Protein AF-A0A352W9K6-F1 (afdb_monomer_lite)

Structure (mmCIF, N/CA/C/O backbone):
data_AF-A0A352W9K6-F1
#
_entry.id   AF-A0A352W9K6-F1
#
loop_
_atom_site.group_PDB
_atom_site.id
_atom_site.type_symbol
_atom_site.label_atom_id
_atom_site.label_alt_id
_atom_site.label_comp_id
_atom_site.label_asym_id
_atom_site.label_entity_id
_atom_site.label_seq_id
_atom_site.pdbx_PDB_ins_code
_atom_site.Cartn_x
_atom_site.Cart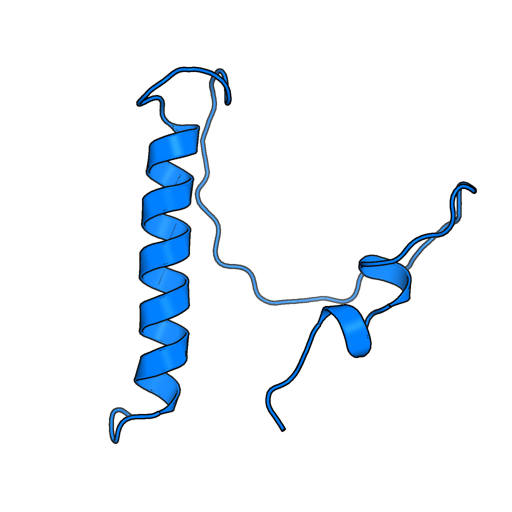n_y
_atom_site.Cartn_z
_atom_site.occupancy
_atom_site.B_iso_or_equiv
_atom_site.auth_seq_id
_atom_site.auth_comp_id
_atom_site.auth_asym_id
_atom_site.auth_atom_id
_atom_site.pdbx_PDB_model_num
ATOM 1 N N . MET A 1 1 ? 11.352 -13.153 15.407 1.00 64.50 1 MET A N 1
ATOM 2 C CA . MET A 1 1 ? 11.548 -11.820 14.788 1.00 64.50 1 MET A CA 1
ATOM 3 C C . MET A 1 1 ? 10.299 -11.515 13.965 1.00 64.50 1 MET A C 1
ATOM 5 O O . MET A 1 1 ? 9.789 -12.461 13.375 1.00 64.50 1 MET A O 1
ATOM 9 N N . PRO A 1 2 ? 9.733 -10.294 13.976 1.00 79.56 2 PRO A N 1
ATOM 10 C CA . PRO A 1 2 ? 8.584 -9.982 13.124 1.00 79.56 2 PRO A CA 1
ATOM 11 C C . PRO A 1 2 ? 8.971 -10.149 11.650 1.00 79.56 2 PRO A C 1
ATOM 13 O O . PRO A 1 2 ? 10.068 -9.752 11.263 1.00 79.56 2 PRO A O 1
ATOM 16 N N . PHE A 1 3 ? 8.083 -10.747 10.857 1.00 83.81 3 PHE A N 1
ATOM 17 C CA . PHE A 1 3 ? 8.286 -10.922 9.420 1.00 83.81 3 PHE A CA 1
ATOM 18 C C . PHE A 1 3 ? 8.381 -9.545 8.739 1.00 83.81 3 PHE A C 1
ATOM 20 O O . PHE A 1 3 ? 7.477 -8.720 8.892 1.00 83.81 3 PHE A O 1
ATOM 27 N N . ASP A 1 4 ? 9.475 -9.276 8.021 1.00 87.94 4 ASP A N 1
ATOM 28 C CA . ASP A 1 4 ? 9.709 -8.007 7.318 1.00 87.94 4 ASP A CA 1
ATOM 29 C C . ASP A 1 4 ? 9.703 -8.249 5.809 1.00 87.94 4 ASP A C 1
ATOM 31 O O . ASP A 1 4 ? 10.698 -8.671 5.224 1.00 87.94 4 ASP A O 1
ATOM 35 N N . PHE A 1 5 ? 8.576 -7.934 5.170 1.00 88.56 5 PHE A N 1
ATOM 36 C CA . PHE A 1 5 ? 8.369 -8.134 3.736 1.00 88.56 5 PHE A CA 1
ATOM 37 C C . PHE A 1 5 ? 9.480 -7.529 2.868 1.00 88.56 5 PHE A C 1
ATOM 39 O O . PHE A 1 5 ? 9.843 -8.125 1.859 1.00 88.56 5 PHE A O 1
ATOM 46 N N . ARG A 1 6 ? 10.080 -6.398 3.270 1.00 88.38 6 ARG A N 1
ATOM 47 C CA . ARG A 1 6 ? 11.160 -5.764 2.494 1.00 88.38 6 ARG A CA 1
ATOM 48 C C . ARG A 1 6 ? 12.454 -6.573 2.528 1.00 88.38 6 ARG A C 1
ATOM 50 O O . ARG A 1 6 ? 13.242 -6.498 1.591 1.00 88.38 6 ARG A O 1
ATOM 57 N N . LYS A 1 7 ? 12.691 -7.314 3.615 1.00 89.00 7 LYS A N 1
ATOM 58 C CA . LYS A 1 7 ? 13.873 -8.172 3.779 1.00 89.00 7 LYS A CA 1
ATOM 59 C C . LYS A 1 7 ? 13.675 -9.541 3.147 1.00 89.00 7 LYS A C 1
ATOM 61 O O . LYS A 1 7 ? 14.620 -10.043 2.548 1.00 89.00 7 LYS A O 1
ATOM 66 N N . GLU A 1 8 ? 12.479 -10.103 3.284 1.00 88.38 8 GLU A N 1
ATOM 67 C CA . GLU A 1 8 ? 12.162 -11.451 2.800 1.00 88.38 8 GLU 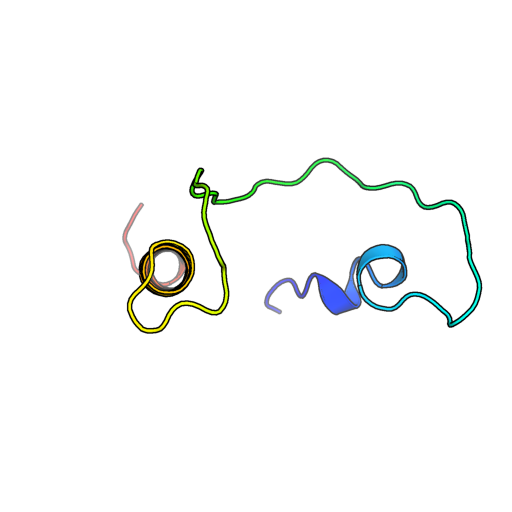A CA 1
ATOM 68 C C . GLU A 1 8 ? 11.867 -11.471 1.292 1.00 88.38 8 GLU A C 1
ATOM 70 O O . GLU A 1 8 ? 12.218 -12.426 0.610 1.00 88.38 8 GLU A O 1
ATOM 75 N N . TYR A 1 9 ? 11.304 -10.391 0.737 1.00 89.00 9 TYR A N 1
ATOM 76 C CA . TYR A 1 9 ? 10.962 -10.280 -0.687 1.00 89.00 9 TYR A CA 1
ATOM 77 C C . TYR A 1 9 ? 11.695 -9.116 -1.363 1.00 89.00 9 TYR A C 1
ATOM 79 O O . TYR A 1 9 ? 11.080 -8.266 -2.008 1.00 89.00 9 TYR A O 1
ATOM 87 N N . LYS A 1 10 ? 13.020 -9.042 -1.199 1.00 86.94 10 LYS A N 1
ATOM 88 C CA . LYS A 1 10 ? 13.838 -7.915 -1.695 1.00 86.94 10 LYS A CA 1
ATOM 89 C C . LYS A 1 10 ? 13.606 -7.591 -3.166 1.00 86.94 10 LYS A C 1
ATOM 91 O O . LYS A 1 10 ? 13.531 -6.420 -3.501 1.00 86.94 10 LYS A O 1
ATOM 96 N N . GLU A 1 11 ? 13.444 -8.597 -4.015 1.00 85.94 11 GLU A N 1
ATOM 97 C CA . GLU A 1 11 ? 13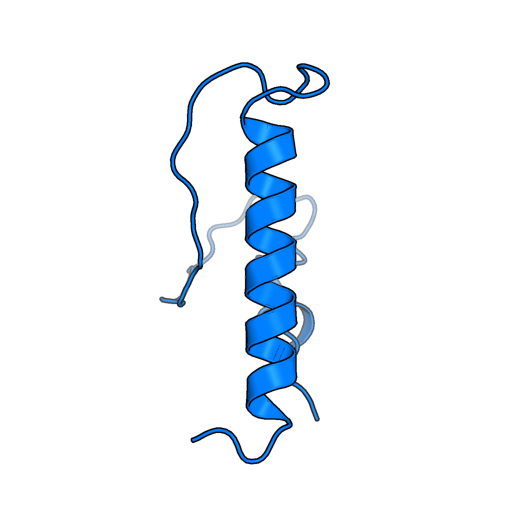.211 -8.413 -5.454 1.00 85.94 11 GLU A CA 1
ATOM 98 C C . GLU A 1 11 ? 11.931 -7.604 -5.735 1.00 85.94 11 GLU A C 1
ATOM 100 O O . GLU A 1 11 ? 11.911 -6.769 -6.632 1.00 85.94 11 GLU A O 1
ATOM 105 N N . ASN A 1 12 ? 10.901 -7.746 -4.891 1.00 86.75 12 ASN A N 1
ATOM 106 C CA . ASN A 1 12 ? 9.620 -7.046 -5.037 1.00 86.75 12 ASN A CA 1
ATOM 107 C C . ASN A 1 12 ? 9.597 -5.645 -4.398 1.00 86.75 12 ASN A C 1
ATOM 109 O O . ASN A 1 12 ? 8.725 -4.839 -4.718 1.00 86.75 12 ASN A O 1
ATOM 113 N N . TYR A 1 13 ? 10.517 -5.346 -3.473 1.00 89.69 13 TYR A N 1
ATOM 114 C CA . TYR A 1 13 ? 10.505 -4.103 -2.680 1.00 89.69 13 TYR A CA 1
ATOM 115 C C . TYR A 1 13 ? 11.766 -3.240 -2.831 1.00 89.69 13 TYR A C 1
ATOM 117 O O . TYR A 1 13 ? 11.772 -2.086 -2.402 1.00 89.69 13 TYR A O 1
ATOM 125 N N . MET A 1 14 ? 12.836 -3.784 -3.405 1.00 88.81 14 MET A N 1
ATOM 126 C CA . MET A 1 14 ? 14.125 -3.129 -3.632 1.00 88.81 14 MET A CA 1
ATOM 127 C C . MET A 1 14 ? 14.652 -3.442 -5.047 1.00 88.81 14 MET A C 1
ATOM 129 O O . MET A 1 14 ? 15.737 -4.020 -5.177 1.00 88.81 14 MET A O 1
ATOM 133 N N . PRO A 1 15 ? 13.906 -3.080 -6.110 1.00 88.31 15 PRO A N 1
ATOM 134 C CA . PRO A 1 15 ? 14.340 -3.320 -7.482 1.00 88.31 15 PRO A CA 1
ATOM 135 C C . PRO A 1 15 ? 15.567 -2.470 -7.830 1.00 88.31 15 PRO A C 1
ATOM 137 O O . PRO A 1 15 ? 15.811 -1.406 -7.248 1.00 88.31 15 PRO A O 1
ATOM 140 N N . LYS A 1 16 ? 16.342 -2.921 -8.817 1.00 88.81 16 LYS A N 1
ATOM 141 C CA . LYS A 1 16 ? 17.444 -2.126 -9.378 1.00 88.81 16 LYS A CA 1
ATOM 142 C C . LYS A 1 16 ? 16.889 -1.041 -10.304 1.00 88.81 16 LYS A C 1
ATOM 144 O O . LYS A 1 16 ? 15.776 -1.138 -10.805 1.00 88.81 16 LYS A O 1
ATOM 149 N N . SER A 1 17 ? 17.705 -0.042 -10.639 1.00 90.81 17 SER A N 1
ATOM 150 C CA . SER A 1 17 ? 17.362 0.994 -11.635 1.00 90.81 17 SER A CA 1
ATOM 151 C C 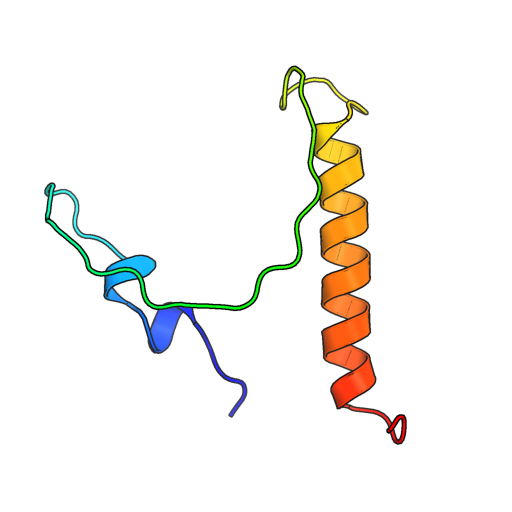. SER A 1 17 ? 17.352 0.478 -13.086 1.00 90.81 17 SER A C 1
ATOM 153 O O . SER A 1 17 ? 17.625 1.233 -14.018 1.00 90.81 17 SER A O 1
ATOM 155 N N . LYS A 1 18 ? 17.108 -0.819 -13.287 1.00 93.00 18 LYS A N 1
ATOM 156 C CA . LYS A 1 18 ? 17.036 -1.484 -14.587 1.00 93.00 18 LYS A CA 1
ATOM 157 C C . LYS A 1 18 ? 15.716 -2.251 -14.658 1.00 93.00 18 LYS A C 1
ATOM 159 O O . LYS A 1 18 ? 15.413 -2.959 -13.703 1.00 93.00 18 LYS A O 1
ATOM 164 N N . PRO A 1 19 ? 14.954 -2.133 -15.756 1.00 92.50 19 PRO A N 1
ATOM 165 C CA . PRO A 1 19 ? 13.758 -2.943 -15.949 1.00 92.50 19 PRO A CA 1
ATOM 166 C C . PRO A 1 19 ? 14.095 -4.437 -15.938 1.00 92.50 19 PRO A C 1
ATOM 168 O O . PRO A 1 19 ? 15.027 -4.866 -16.619 1.00 92.50 19 PRO A O 1
ATOM 171 N N . GLU A 1 20 ? 13.324 -5.219 -15.189 1.00 91.44 20 GLU A N 1
ATOM 172 C CA . GLU A 1 20 ? 13.445 -6.674 -15.098 1.00 91.44 20 GLU A CA 1
ATOM 173 C C . GLU A 1 20 ? 12.059 -7.310 -14.920 1.00 91.44 20 GLU A C 1
ATOM 175 O O . GLU A 1 20 ? 11.118 -6.657 -14.465 1.00 91.44 20 GLU A O 1
ATOM 180 N N . ILE A 1 21 ? 11.918 -8.570 -15.339 1.00 92.31 21 ILE A N 1
ATOM 181 C CA . ILE A 1 21 ? 10.698 -9.355 -15.114 1.00 92.31 21 ILE A CA 1
ATOM 182 C C . ILE A 1 21 ? 10.788 -9.941 -13.705 1.00 92.31 21 ILE A C 1
ATOM 184 O O . ILE A 1 21 ? 11.812 -10.523 -13.357 1.00 92.31 21 ILE A O 1
ATOM 188 N N . VAL A 1 22 ? 9.722 -9.794 -12.918 1.00 90.62 22 VAL A N 1
ATOM 189 C CA . VAL A 1 22 ? 9.639 -10.301 -11.542 1.00 90.62 22 VAL A CA 1
ATOM 190 C C . VAL A 1 22 ? 8.376 -11.129 -11.346 1.00 90.62 22 VAL A C 1
ATOM 192 O O . VAL A 1 22 ? 7.318 -10.798 -11.886 1.00 90.62 22 VAL A O 1
ATOM 195 N N . ASP A 1 23 ? 8.483 -12.175 -10.531 1.00 90.56 23 ASP A N 1
ATOM 196 C CA . ASP A 1 23 ? 7.347 -12.990 -10.117 1.00 90.56 23 ASP A CA 1
ATOM 197 C C . ASP A 1 23 ? 6.790 -12.480 -8.786 1.00 90.56 23 ASP A C 1
ATOM 199 O O . ASP A 1 23 ? 7.450 -12.507 -7.743 1.00 90.56 23 ASP A O 1
ATOM 203 N N . VAL A 1 24 ? 5.537 -12.025 -8.807 1.00 90.50 24 VAL A N 1
ATOM 204 C CA . VAL A 1 24 ? 4.858 -11.524 -7.608 1.00 90.50 24 VAL A CA 1
ATOM 205 C C . VAL A 1 24 ? 4.072 -12.669 -6.958 1.00 90.50 24 VAL A C 1
ATOM 207 O O . VAL A 1 24 ? 3.072 -13.119 -7.527 1.00 90.50 24 VAL A O 1
ATOM 210 N N . PRO A 1 25 ? 4.473 -13.156 -5.768 1.00 88.69 25 PRO A N 1
ATOM 211 C CA . PRO A 1 25 ? 3.775 -14.248 -5.106 1.00 88.69 25 PRO A CA 1
ATOM 212 C C . PRO A 1 25 ? 2.403 -13.799 -4.595 1.00 88.69 25 PRO A C 1
ATOM 214 O O . PRO A 1 25 ? 2.166 -12.627 -4.291 1.00 88.69 25 PRO A O 1
ATOM 217 N N . LYS A 1 26 ? 1.488 -14.760 -4.433 1.00 92.88 26 LYS A N 1
ATOM 218 C CA . LYS A 1 26 ? 0.184 -14.502 -3.816 1.00 92.88 26 LYS A CA 1
ATOM 219 C C . LYS A 1 26 ? 0.375 -14.021 -2.375 1.00 92.88 26 LYS A C 1
ATOM 221 O O . LYS A 1 26 ? 1.019 -14.692 -1.573 1.00 92.88 26 LYS A O 1
ATOM 226 N N . ALA A 1 27 ? -0.261 -12.906 -2.034 1.00 90.56 27 ALA A N 1
ATOM 227 C CA . ALA A 1 27 ? -0.268 -12.351 -0.687 1.00 90.56 27 ALA A CA 1
ATOM 228 C C . ALA A 1 27 ? -1.667 -11.858 -0.294 1.00 90.56 27 ALA A C 1
ATOM 230 O O . ALA A 1 27 ? -2.553 -11.690 -1.135 1.00 90.56 27 ALA A O 1
ATOM 231 N N . ASN A 1 28 ? -1.858 -11.646 1.007 1.00 91.81 28 ASN A N 1
ATOM 232 C CA . ASN A 1 28 ? -3.090 -11.098 1.558 1.00 91.81 28 ASN A CA 1
ATOM 233 C C . ASN A 1 28 ? -2.952 -9.583 1.707 1.00 91.81 28 ASN A C 1
ATOM 235 O O . ASN A 1 28 ? -1.987 -9.099 2.298 1.00 91.81 28 ASN A O 1
ATOM 239 N N . TYR A 1 29 ? -3.945 -8.849 1.213 1.00 92.69 29 TYR A N 1
ATOM 240 C CA . TYR A 1 29 ? -3.973 -7.393 1.259 1.00 92.69 29 TYR A CA 1
ATOM 241 C C . TYR A 1 29 ? -5.283 -6.917 1.872 1.00 92.69 29 TYR A C 1
ATOM 243 O O . TYR A 1 29 ? -6.355 -7.430 1.554 1.00 92.69 29 TYR A O 1
ATOM 251 N N . ILE A 1 30 ? -5.191 -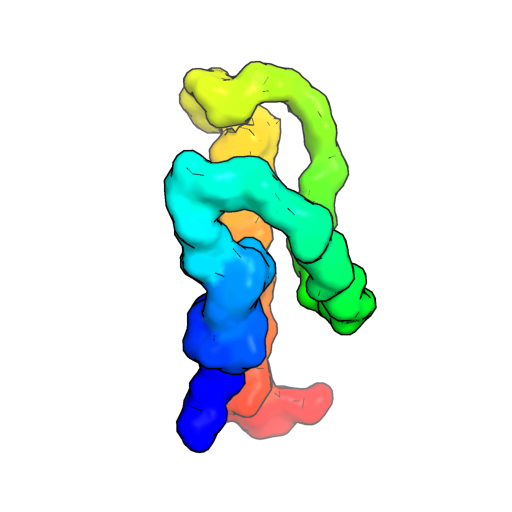5.886 2.705 1.00 94.56 30 ILE A N 1
ATOM 252 C CA . ILE A 1 30 ? -6.330 -5.021 3.002 1.00 94.56 30 ILE A CA 1
ATOM 253 C C . I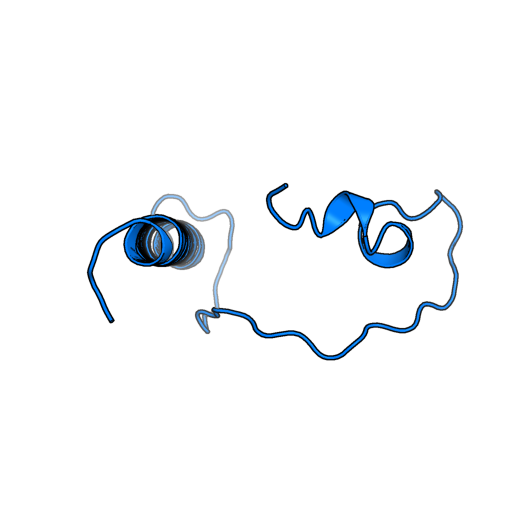LE A 1 30 ? -6.412 -3.961 1.903 1.00 94.56 30 ILE A C 1
ATOM 255 O O . ILE A 1 30 ? -5.393 -3.401 1.501 1.00 94.56 30 ILE A O 1
ATOM 259 N N . ALA A 1 31 ? -7.609 -3.703 1.385 1.00 95.50 31 ALA A N 1
ATOM 260 C CA . ALA A 1 31 ? -7.792 -2.795 0.261 1.00 95.50 31 ALA A CA 1
ATOM 261 C C . ALA A 1 31 ? -9.071 -1.974 0.414 1.00 95.50 31 ALA A C 1
ATOM 263 O O . ALA A 1 31 ? -10.102 -2.479 0.856 1.00 95.50 31 ALA A O 1
ATOM 264 N N . VAL A 1 32 ? -9.005 -0.716 -0.017 1.00 96.06 32 VAL A N 1
ATOM 265 C CA . VAL A 1 32 ? -10.160 0.170 -0.166 1.00 96.06 32 VAL A CA 1
ATOM 266 C C . VAL A 1 32 ? -10.261 0.531 -1.640 1.00 96.06 32 VAL A C 1
ATOM 268 O O . VAL A 1 32 ? -9.302 1.026 -2.230 1.00 96.06 32 VAL A O 1
ATOM 271 N N . ARG A 1 33 ? -11.414 0.261 -2.254 1.00 95.81 33 ARG A N 1
ATOM 272 C CA . ARG A 1 33 ? -11.677 0.656 -3.643 1.00 95.81 33 ARG A CA 1
ATOM 273 C C . ARG A 1 33 ? -12.146 2.104 -3.672 1.00 95.81 33 ARG A C 1
ATOM 275 O O . ARG A 1 33 ? -12.994 2.496 -2.875 1.00 95.81 33 ARG A O 1
ATOM 282 N N . GLY A 1 34 ? -11.630 2.878 -4.615 1.00 93.62 34 GLY A N 1
ATOM 283 C CA . GLY A 1 34 ? -11.979 4.283 -4.765 1.00 93.62 34 GLY A CA 1
ATOM 284 C C . GLY A 1 34 ? -11.592 4.822 -6.134 1.00 93.62 34 GLY A C 1
ATOM 285 O O . GLY A 1 34 ? -10.959 4.134 -6.933 1.00 93.62 34 GLY A O 1
ATOM 286 N N . LYS A 1 35 ? -12.001 6.060 -6.396 1.00 95.38 35 LYS A N 1
ATOM 287 C CA . LYS A 1 35 ? -11.675 6.829 -7.600 1.00 95.38 35 LYS A CA 1
ATOM 288 C C . LYS A 1 35 ? -11.560 8.306 -7.228 1.00 95.38 35 LYS A C 1
ATOM 290 O O . LYS A 1 35 ? -12.190 8.726 -6.259 1.00 95.38 35 LYS A O 1
ATOM 295 N N . GLY A 1 36 ? -10.816 9.082 -8.008 1.00 93.62 36 GLY A N 1
ATOM 296 C CA . GLY A 1 36 ? -10.659 10.525 -7.806 1.00 93.62 36 GLY A CA 1
ATOM 297 C C . GLY A 1 36 ? -9.201 10.967 -7.840 1.00 93.62 36 GLY A C 1
ATOM 298 O O . GLY A 1 36 ? -8.311 10.170 -8.140 1.00 93.62 36 GLY A O 1
ATOM 299 N N . ASN A 1 37 ? -8.968 12.244 -7.540 1.00 95.81 37 ASN A N 1
ATOM 300 C CA . ASN A 1 37 ? -7.629 12.814 -7.474 1.00 95.81 37 ASN A CA 1
ATOM 301 C C . ASN A 1 37 ? -6.970 12.450 -6.126 1.00 95.81 37 ASN A C 1
ATOM 303 O O . ASN A 1 37 ? -7.484 12.852 -5.082 1.00 95.81 37 ASN A O 1
ATOM 307 N N . PRO A 1 38 ? -5.841 11.718 -6.105 1.00 95.81 38 PRO A N 1
ATOM 308 C CA . PRO A 1 38 ? -5.163 11.376 -4.855 1.00 95.81 38 PRO A CA 1
ATOM 309 C C . PRO A 1 38 ? -4.552 12.588 -4.135 1.00 95.81 38 PRO A C 1
ATOM 311 O O . PRO A 1 38 ? -4.276 12.492 -2.943 1.00 95.81 38 PRO A O 1
ATOM 314 N N . ASN A 1 39 ? -4.364 13.709 -4.839 1.00 96.19 39 ASN A N 1
ATOM 315 C CA . ASN A 1 39 ? -3.773 14.939 -4.304 1.00 96.19 39 ASN A CA 1
ATOM 316 C C . ASN A 1 39 ? -4.819 15.930 -3.763 1.00 96.19 39 ASN A C 1
ATOM 318 O O . ASN A 1 39 ? -4.469 17.044 -3.388 1.00 96.19 39 ASN A O 1
ATOM 322 N N . GLU A 1 40 ? -6.102 15.565 -3.768 1.00 97.31 40 GLU A N 1
ATOM 323 C CA . GLU A 1 40 ? -7.159 16.392 -3.192 1.00 97.31 40 GLU A CA 1
ATOM 324 C C . GLU A 1 40 ? -7.092 16.339 -1.661 1.00 97.31 40 GLU A C 1
ATOM 326 O O . GLU A 1 40 ? -7.239 15.273 -1.054 1.00 97.31 40 GLU A O 1
ATOM 331 N N . GLU A 1 41 ? -6.876 17.494 -1.034 1.00 95.19 41 GLU A N 1
ATOM 332 C CA . GLU A 1 41 ? -6.821 17.613 0.421 1.00 95.19 41 GLU A CA 1
ATOM 333 C C . GLU A 1 41 ? -8.164 17.219 1.050 1.00 95.19 41 GLU A C 1
ATOM 335 O O . GLU A 1 41 ? -9.230 17.678 0.643 1.00 95.19 41 GLU A O 1
ATOM 340 N N . GLY A 1 42 ? -8.137 16.304 2.023 1.00 94.44 42 GLY A N 1
ATOM 341 C CA . GLY A 1 42 ? -9.360 15.747 2.612 1.00 94.44 42 GLY A CA 1
ATOM 342 C C . GLY A 1 42 ? -10.176 14.866 1.650 1.00 94.44 42 GLY A C 1
ATOM 343 O O . GLY A 1 42 ? -11.291 14.439 1.992 1.00 94.44 42 GLY A O 1
ATOM 344 N N . GLY A 1 43 ? -9.627 14.568 0.470 1.00 95.88 43 GLY A N 1
ATOM 345 C CA . GLY A 1 43 ? -10.241 13.753 -0.566 1.00 95.88 43 GLY A CA 1
ATOM 346 C C . GLY A 1 43 ? -10.364 12.273 -0.194 1.00 95.88 43 GLY A C 1
ATOM 347 O O . GLY A 1 43 ? -9.942 11.805 0.871 1.00 95.88 43 GLY A O 1
ATOM 348 N N . ALA A 1 44 ? -10.958 11.500 -1.105 1.00 96.25 44 ALA A N 1
ATOM 349 C CA . ALA A 1 44 ? -11.255 10.084 -0.880 1.00 96.25 44 ALA A CA 1
ATOM 350 C C . ALA A 1 44 ? -9.995 9.236 -0.615 1.00 96.25 44 ALA A C 1
ATOM 352 O O . ALA A 1 44 ? -10.032 8.334 0.221 1.00 96.25 44 ALA A O 1
ATOM 353 N N . TYR A 1 45 ? -8.876 9.542 -1.281 1.00 96.62 45 TYR A N 1
ATOM 354 C CA . TYR A 1 45 ? -7.616 8.813 -1.112 1.00 96.62 45 TYR A CA 1
ATOM 355 C C . TYR A 1 45 ? -7.010 9.010 0.285 1.00 96.62 45 TYR A C 1
ATOM 357 O O . TYR A 1 45 ? -6.683 8.033 0.958 1.00 96.62 45 TYR A O 1
ATOM 365 N N . GLN A 1 46 ? -6.931 10.256 0.766 1.00 96.00 46 GLN A N 1
ATOM 366 C CA . GLN A 1 46 ? -6.394 10.558 2.097 1.00 96.00 46 GLN A CA 1
ATOM 367 C C . GLN A 1 46 ? -7.229 9.895 3.204 1.00 96.00 46 GLN A C 1
ATOM 369 O O . GLN A 1 46 ? -6.678 9.310 4.139 1.00 96.00 46 GLN A O 1
ATOM 374 N N . LYS A 1 47 ? -8.561 9.912 3.067 1.00 96.25 47 LYS A N 1
ATOM 375 C CA . LYS A 1 47 ? -9.472 9.206 3.983 1.00 96.25 47 LYS A CA 1
ATOM 376 C C . LYS A 1 47 ? -9.258 7.691 3.947 1.00 96.25 47 LYS A C 1
ATOM 378 O O . LYS A 1 47 ? -9.184 7.062 5.002 1.00 96.25 47 LYS A O 1
ATOM 383 N N . ALA A 1 48 ? -9.110 7.110 2.754 1.00 96.88 48 ALA A N 1
ATOM 384 C CA . ALA A 1 48 ? -8.843 5.683 2.591 1.00 96.88 48 ALA A CA 1
ATOM 385 C C . ALA A 1 48 ? -7.525 5.263 3.260 1.00 96.88 48 ALA A C 1
ATOM 387 O O . ALA A 1 48 ? -7.497 4.236 3.938 1.00 96.88 48 ALA A O 1
ATOM 388 N N . LEU A 1 49 ? -6.463 6.070 3.144 1.00 95.88 49 LEU A N 1
ATOM 389 C CA . LEU A 1 49 ? -5.204 5.826 3.854 1.00 95.88 49 LEU A CA 1
ATOM 390 C C . LEU A 1 49 ? -5.407 5.812 5.371 1.00 95.88 49 LEU A C 1
ATOM 392 O O . LEU A 1 49 ? -4.947 4.881 6.028 1.00 95.88 49 LEU A O 1
ATOM 396 N N . GLY A 1 50 ? -6.134 6.788 5.924 1.00 96.06 50 GLY A N 1
ATOM 397 C CA . GLY A 1 50 ? -6.433 6.835 7.359 1.00 96.06 50 GLY A CA 1
ATOM 398 C C . GLY A 1 50 ? -7.103 5.552 7.863 1.00 96.06 50 GLY A C 1
ATOM 399 O O . GLY A 1 50 ? -6.671 4.975 8.861 1.00 96.06 50 GLY A O 1
ATOM 400 N N . VAL A 1 51 ? -8.099 5.051 7.125 1.00 96.25 51 VAL A N 1
ATOM 401 C CA . VAL A 1 51 ? -8.782 3.786 7.444 1.00 96.25 51 VAL A CA 1
ATOM 402 C C . VAL A 1 51 ? -7.831 2.592 7.335 1.00 96.25 51 VAL A C 1
ATOM 404 O O . VAL A 1 51 ? -7.775 1.773 8.251 1.00 96.25 51 VAL A O 1
ATOM 407 N N . LEU A 1 52 ? -7.055 2.493 6.251 1.00 97.12 52 LEU A N 1
ATOM 408 C CA . LEU A 1 52 ? -6.110 1.391 6.043 1.00 97.12 52 LEU A CA 1
ATOM 409 C C . LEU A 1 52 ? -5.062 1.319 7.162 1.00 97.12 52 LEU A C 1
ATOM 411 O O . LEU A 1 52 ? -4.805 0.232 7.680 1.00 97.12 52 LEU A O 1
ATOM 415 N N . TYR A 1 53 ? -4.498 2.458 7.575 1.00 95.69 53 TYR A N 1
ATOM 416 C CA . TYR A 1 53 ? -3.532 2.509 8.674 1.00 95.69 53 TYR A CA 1
ATOM 417 C C . TYR A 1 53 ? -4.161 2.151 10.022 1.00 95.69 53 TYR A C 1
ATOM 419 O O . TYR A 1 53 ? -3.559 1.385 10.777 1.00 95.69 53 TYR A O 1
ATOM 427 N N . ALA A 1 54 ? -5.369 2.645 10.309 1.00 96.06 54 ALA A N 1
ATOM 428 C CA . ALA A 1 54 ? -6.087 2.297 11.532 1.00 96.06 54 ALA A CA 1
ATOM 429 C C . ALA A 1 54 ? -6.341 0.782 11.619 1.00 96.06 54 ALA A C 1
ATOM 431 O O . ALA A 1 54 ? -5.998 0.152 12.619 1.00 96.06 54 ALA A O 1
ATOM 432 N N . VAL A 1 55 ? -6.857 0.174 10.545 1.00 95.25 55 VAL A N 1
ATOM 433 C CA . VAL A 1 55 ? -7.119 -1.273 10.483 1.00 95.25 55 VAL A CA 1
ATOM 434 C C . VAL A 1 55 ? -5.822 -2.078 10.598 1.00 95.25 55 VAL A C 1
ATOM 436 O O . VAL A 1 55 ? -5.753 -3.008 11.402 1.00 95.25 55 VAL A O 1
ATOM 439 N N . ALA A 1 56 ? -4.775 -1.715 9.849 1.00 93.38 56 ALA A N 1
ATOM 440 C CA . ALA A 1 56 ? -3.492 -2.418 9.890 1.00 93.38 56 ALA A CA 1
ATOM 441 C C . ALA A 1 56 ? -2.870 -2.410 11.294 1.00 93.38 56 ALA A C 1
ATOM 443 O O . ALA A 1 56 ? -2.349 -3.430 11.753 1.00 93.38 56 ALA A O 1
ATOM 444 N N . TYR A 1 57 ? -2.924 -1.269 11.985 1.00 91.31 57 TYR A N 1
ATOM 445 C CA . TYR A 1 57 ? -2.353 -1.146 13.321 1.00 91.31 57 TYR A CA 1
ATOM 446 C C . TYR A 1 57 ? -3.156 -1.931 14.358 1.00 91.31 57 TYR A C 1
ATOM 448 O O . TYR A 1 57 ? -2.561 -2.628 15.182 1.00 91.31 57 TYR A O 1
ATOM 456 N N . THR A 1 58 ? -4.487 -1.892 14.272 1.00 92.25 58 THR A N 1
ATOM 457 C CA . THR A 1 58 ? -5.358 -2.703 15.130 1.00 92.25 58 THR A CA 1
ATOM 458 C C . THR A 1 58 ? -5.081 -4.195 14.944 1.00 92.25 58 THR A C 1
ATOM 460 O O . THR A 1 58 ? -4.858 -4.878 15.938 1.00 92.25 58 THR A O 1
ATOM 463 N N . LEU A 1 59 ? -4.983 -4.694 13.705 1.00 89.69 59 LEU A N 1
ATOM 464 C CA . LEU A 1 59 ? -4.652 -6.104 13.430 1.00 89.69 59 LEU A CA 1
ATOM 465 C C . LEU A 1 59 ? -3.267 -6.504 13.968 1.00 89.69 59 LEU A C 1
ATOM 467 O O . LEU A 1 59 ? -3.089 -7.577 14.542 1.00 89.69 59 LEU A O 1
ATOM 471 N N . LYS A 1 60 ? -2.267 -5.629 13.814 1.00 86.81 60 LYS A N 1
ATOM 472 C CA . LYS A 1 60 ? -0.914 -5.865 14.343 1.00 86.81 60 LYS A CA 1
ATOM 473 C C . LYS A 1 60 ? -0.890 -5.951 15.873 1.00 86.81 60 LYS A C 1
ATOM 475 O O . LYS A 1 60 ? -0.021 -6.621 16.431 1.00 86.81 60 LYS A O 1
ATOM 480 N N . MET A 1 61 ? -1.768 -5.216 16.550 1.00 87.88 61 MET A N 1
ATOM 481 C CA . MET A 1 61 ? -1.841 -5.211 18.011 1.00 87.88 61 MET A CA 1
ATOM 482 C C . MET A 1 61 ? -2.753 -6.307 18.552 1.00 87.88 61 MET A C 1
ATOM 484 O O . MET A 1 61 ? -2.444 -6.856 19.606 1.00 87.88 61 MET A O 1
ATOM 488 N N . SER A 1 62 ? -3.811 -6.687 17.832 1.00 86.38 62 SER A N 1
ATOM 489 C CA . SER A 1 62 ? -4.667 -7.808 18.228 1.00 86.38 62 SER A CA 1
ATOM 490 C C . SER A 1 62 ? -3.888 -9.120 18.260 1.00 86.38 62 SER A C 1
ATOM 492 O O . SER A 1 62 ? -4.084 -9.916 19.165 1.00 86.38 62 SER A O 1
ATOM 494 N N . SER A 1 63 ? -2.909 -9.312 17.366 1.00 78.12 63 SER A N 1
ATOM 495 C CA . SER A 1 63 ? -2.016 -10.481 17.410 1.00 78.12 63 SER A CA 1
ATOM 496 C C . SER A 1 63 ? -1.074 -10.512 18.625 1.00 78.12 63 SER A C 1
ATOM 498 O O . SER A 1 63 ? -0.255 -11.422 18.738 1.00 78.12 63 SER A O 1
ATOM 500 N N . LYS A 1 64 ? -1.090 -9.475 19.471 1.00 79.12 64 LYS A N 1
ATOM 501 C CA . LYS A 1 64 ? -0.273 -9.356 20.686 1.00 79.12 64 LYS A CA 1
ATOM 502 C C . LYS A 1 64 ? -1.103 -9.369 21.971 1.00 79.12 64 LYS A C 1
ATOM 504 O O . LYS A 1 64 ? -0.515 -9.233 23.041 1.00 79.12 64 LYS A O 1
ATOM 509 N N . SER A 1 65 ? -2.425 -9.472 21.879 1.00 75.94 65 SER A N 1
ATOM 510 C CA . SER A 1 65 ? -3.305 -9.619 23.038 1.00 75.94 65 SER A CA 1
ATOM 511 C C . SER A 1 65 ? -3.814 -11.058 23.150 1.00 75.94 65 SER A C 1
ATOM 513 O O . SER A 1 65 ? -3.587 -11.877 22.262 1.00 75.94 65 SER A O 1
ATOM 515 N N . ASP A 1 66 ? -4.540 -11.362 24.227 1.00 74.94 66 ASP A N 1
ATOM 516 C CA . ASP A 1 66 ? -5.195 -12.665 24.439 1.00 74.94 66 ASP A CA 1
ATOM 517 C C . ASP A 1 66 ? -6.435 -12.879 23.544 1.00 74.94 66 ASP A C 1
ATOM 519 O O . ASP A 1 66 ? -7.198 -13.829 23.728 1.00 74.94 66 ASP A O 1
ATOM 523 N N . TYR A 1 67 ? -6.669 -11.971 22.593 1.00 65.31 67 TYR A N 1
ATOM 524 C CA . TYR A 1 67 ? -7.794 -12.017 21.671 1.00 65.31 67 TYR A CA 1
ATOM 525 C C . TYR A 1 67 ? -7.550 -13.130 20.638 1.00 65.31 67 TYR A C 1
ATOM 527 O O . TYR A 1 67 ? -6.642 -13.020 19.813 1.00 65.31 67 TYR A O 1
ATOM 535 N N . LYS A 1 68 ? -8.329 -14.217 20.728 1.00 54.53 68 LYS A N 1
ATOM 536 C CA . LYS A 1 68 ? -8.313 -15.350 19.786 1.00 54.53 68 LYS A CA 1
ATOM 537 C C . LYS A 1 68 ? -9.211 -15.105 18.583 1.00 54.53 68 LYS A C 1
ATOM 539 O O . LYS A 1 68 ? -10.366 -14.682 18.802 1.00 54.53 68 LYS A O 1
#

Sequence (68 aa):
MPFDFRKEYKENYMPKSKPEIVDVPKANYIAVRGKGNPNEEGGAYQKALGVLYAVAYTLKMSSKSDYK

Radius of gyration: 16.16 Å; chains: 1; bounding box: 29×33×40 Å

Foldseek 3Di:
DPDDCCVVVVCVNPPDPDDDDDDDDDDDDDDDDDDDDCPDVVDPNVVRVVVRVVVVVVVVVCVVDPND

pLDDT: mean 89.82, std 8.02, range [54.53, 97.31]

Secondary structure (DSSP, 8-state):
----HHHHTHHHHS--SS-----------------S-TTSTT-HHHHHHHHHHHHHHHHHHHTTSS--